Protein AF-A0A943RTG7-F1 (afdb_monomer)

Sequence (132 aa):
MTELRKPRQIGSVIQILDRYTLLIDAGKRAVSVGDTIQIYTLGEPILDLHGNPLSYYIHIKDELEVIQTEELYSLCKKTKIIEKSVPNVMALSPMLEKTIQEHQPLHINEEEIYPIKSIDTKIHIGDPVKLA

Solvent-accessible surface area (backbone atoms only — not comparable to full-atom values): 8336 Å² total; per-residue (Å²): 134,86,77,70,55,72,81,75,68,60,33,27,32,71,44,76,79,55,100,49,34,32,33,29,58,30,9,56,89,72,46,52,69,73,41,51,33,29,35,42,47,76,58,61,74,40,55,50,100,82,70,49,76,64,25,51,39,76,45,72,51,46,67,29,34,26,77,42,60,40,81,60,29,23,39,30,32,61,71,84,80,76,87,73,84,71,82,68,90,78,67,92,63,99,79,73,84,75,80,78,88,75,84,84,78,82,97,70,66,74,90,72,67,77,79,82,68,96,69,84,60,73,90,53,77,66,36,41,25,26,77,106

Nearest PDB structures (foldseek):
  3w1e-assembly1_A  TM=7.075E-01  e=5.879E-03  Vibrio alginolyticus
  8tzx-assembly1_A  TM=2.886E-01  e=1.793E+00  Homo sapiens
  1fyc-assembly1_A  TM=1.870E-01  e=7.292E+00  Homo sapiens

Mean predicted aligned error: 8.8 Å

pLDDT: mean 86.37, std 15.52, range [48.12, 98.62]

Foldseek 3Di:
DDDADDDPFQWFFAADPDPWKTKTQHAPVRDDAFFKKFFWDFFDFDADPVRHTHHTDIGTLDIWGFHAGDPGMTMTGDDDDDDDDDPPPPPPDPDPPPPDDDDDDDPDDPVPDDDGPDDDSDGDGGGTMDTD

Structure (mmCIF, N/CA/C/O backbone):
data_AF-A0A943RTG7-F1
#
_entry.id   AF-A0A943RTG7-F1
#
loop_
_atom_site.group_PDB
_atom_site.id
_atom_site.type_symbol
_atom_site.label_atom_id
_atom_site.label_alt_id
_atom_site.label_comp_id
_atom_site.label_asym_id
_atom_site.label_entity_id
_atom_site.label_seq_id
_atom_site.pdbx_PDB_ins_code
_atom_site.Cartn_x
_atom_site.Cartn_y
_atom_site.Cartn_z
_atom_site.occupancy
_atom_site.B_iso_or_equiv
_atom_site.auth_seq_id
_atom_site.auth_comp_id
_atom_site.auth_asym_id
_atom_site.auth_atom_id
_atom_site.pdbx_PDB_model_num
ATOM 1 N N . MET A 1 1 ? -1.830 15.829 -25.007 1.00 48.12 1 MET A N 1
ATOM 2 C CA . MET A 1 1 ? -0.947 15.398 -23.903 1.00 48.12 1 MET A CA 1
ATOM 3 C C . MET A 1 1 ? -1.701 14.355 -23.106 1.00 48.12 1 MET A C 1
ATOM 5 O O . MET A 1 1 ? -2.705 14.699 -22.502 1.00 48.12 1 MET A O 1
ATOM 9 N N . THR A 1 2 ? -1.299 13.090 -23.192 1.00 54.66 2 THR A N 1
ATOM 10 C CA . THR A 1 2 ? -1.904 12.012 -22.399 1.00 54.66 2 THR A CA 1
ATOM 11 C C . THR A 1 2 ? -1.269 12.052 -21.016 1.00 54.66 2 THR A C 1
ATOM 13 O O . THR A 1 2 ? -0.059 11.874 -20.898 1.00 54.66 2 THR A O 1
ATOM 16 N N . GLU A 1 3 ? -2.048 12.361 -19.984 1.00 66.31 3 GLU A N 1
ATOM 17 C CA . GLU A 1 3 ? -1.552 12.342 -18.608 1.00 66.31 3 GLU A CA 1
ATOM 18 C C . GLU A 1 3 ? -1.270 10.898 -18.167 1.00 66.31 3 GLU A C 1
ATOM 20 O O . GLU A 1 3 ? -2.079 9.994 -18.388 1.00 66.31 3 GLU A O 1
ATOM 25 N N . LEU A 1 4 ? -0.110 10.677 -17.543 1.00 73.62 4 LEU A N 1
ATOM 26 C CA . LEU A 1 4 ? 0.265 9.386 -16.965 1.00 73.62 4 LEU A CA 1
ATOM 27 C C . LEU A 1 4 ? -0.733 8.990 -15.873 1.00 73.62 4 LEU A C 1
ATOM 29 O O . LEU A 1 4 ? -0.918 9.714 -14.891 1.00 73.62 4 LEU A O 1
ATOM 33 N N . ARG A 1 5 ? -1.353 7.815 -16.020 1.00 72.69 5 ARG A N 1
ATOM 34 C CA . ARG A 1 5 ? -2.315 7.307 -15.038 1.00 72.69 5 ARG A CA 1
ATOM 35 C C . ARG A 1 5 ? -1.596 6.918 -13.744 1.00 72.69 5 ARG A C 1
ATOM 37 O O . ARG A 1 5 ? -0.620 6.173 -13.761 1.00 72.69 5 ARG A O 1
ATOM 44 N N . LYS A 1 6 ? -2.098 7.428 -12.617 1.00 77.62 6 LYS A N 1
ATOM 45 C CA . LYS A 1 6 ? -1.686 7.050 -11.257 1.00 77.62 6 LYS A CA 1
ATOM 46 C C . LYS A 1 6 ? -2.820 6.277 -10.577 1.00 77.62 6 LYS A C 1
ATOM 48 O O . LYS A 1 6 ? -3.986 6.514 -10.903 1.00 77.62 6 LYS A O 1
ATOM 53 N N . PRO A 1 7 ? -2.512 5.359 -9.645 1.00 85.19 7 PRO A N 1
ATOM 54 C CA . PRO A 1 7 ? -3.543 4.686 -8.865 1.00 85.19 7 PRO A CA 1
ATOM 55 C C . PRO A 1 7 ? -4.335 5.695 -8.025 1.00 85.19 7 PRO A C 1
ATOM 57 O O . PRO A 1 7 ? -3.815 6.746 -7.640 1.00 85.19 7 PRO A O 1
ATOM 60 N N . ARG A 1 8 ? -5.597 5.364 -7.722 1.00 91.88 8 ARG A N 1
ATOM 61 C CA . ARG A 1 8 ? -6.430 6.178 -6.831 1.00 91.88 8 ARG A CA 1
ATOM 62 C C . ARG A 1 8 ? -5.889 6.080 -5.406 1.00 91.88 8 ARG A C 1
ATOM 64 O O . ARG A 1 8 ? -6.177 5.115 -4.701 1.00 91.88 8 ARG A O 1
ATOM 71 N N . GLN A 1 9 ? -5.123 7.085 -5.003 1.00 95.50 9 GLN A N 1
ATOM 72 C CA . GLN A 1 9 ? -4.675 7.241 -3.627 1.00 95.50 9 GLN A CA 1
ATOM 73 C C . GLN A 1 9 ? -5.886 7.497 -2.720 1.00 95.50 9 GLN A C 1
ATOM 75 O O . GLN A 1 9 ? -6.728 8.340 -3.033 1.00 95.50 9 GLN A O 1
ATOM 80 N N . ILE A 1 10 ? -5.983 6.748 -1.623 1.00 97.12 10 ILE A N 1
ATOM 81 C CA . ILE A 1 10 ? -7.048 6.896 -0.615 1.00 97.12 10 ILE A CA 1
ATOM 82 C C . ILE A 1 10 ? -6.557 7.595 0.657 1.00 97.12 10 ILE A C 1
ATOM 84 O O . ILE A 1 10 ? -7.380 8.047 1.442 1.00 97.12 10 ILE A O 1
ATOM 88 N N . GLY A 1 11 ? -5.238 7.663 0.848 1.00 97.38 11 GLY A N 1
ATOM 89 C CA . GLY A 1 11 ? -4.589 8.270 2.004 1.00 97.38 11 GLY A CA 1
ATOM 90 C C . GLY A 1 11 ? -3.071 8.107 1.949 1.00 97.38 11 GLY A C 1
ATOM 91 O O . GLY A 1 11 ? -2.504 7.777 0.900 1.00 97.38 11 GLY A O 1
ATOM 92 N N . SER A 1 12 ? -2.427 8.327 3.084 1.00 98.50 12 SER A N 1
ATOM 93 C CA . SER A 1 12 ? -0.986 8.275 3.303 1.00 98.50 12 SER A CA 1
ATOM 94 C C . SER A 1 12 ? -0.676 7.703 4.687 1.00 98.50 12 SER A C 1
ATOM 96 O O . SER A 1 12 ? -1.472 7.827 5.620 1.00 98.50 12 SER A O 1
ATOM 98 N N . VAL A 1 13 ? 0.504 7.106 4.846 1.00 98.56 13 VAL A N 1
ATOM 99 C CA . VAL A 1 13 ? 1.018 6.691 6.159 1.00 98.56 13 VAL A CA 1
ATOM 100 C C . VAL A 1 13 ? 1.312 7.935 6.995 1.00 98.56 13 VAL A C 1
ATOM 102 O O . VAL A 1 13 ? 2.156 8.744 6.619 1.00 98.56 13 VAL A O 1
ATOM 105 N N . ILE A 1 14 ? 0.658 8.086 8.145 1.00 98.44 14 ILE A N 1
ATOM 106 C CA . ILE A 1 14 ? 0.843 9.256 9.023 1.00 98.44 14 ILE A CA 1
ATOM 107 C C . ILE A 1 14 ? 1.649 8.943 10.281 1.00 98.44 14 ILE A C 1
ATOM 109 O O . ILE A 1 14 ? 2.286 9.836 10.835 1.00 98.44 14 ILE A O 1
ATOM 113 N N . GLN A 1 15 ? 1.663 7.684 10.728 1.00 98.38 15 GLN A N 1
ATOM 114 C CA . GLN A 1 15 ? 2.411 7.285 11.918 1.00 98.38 15 GLN A CA 1
ATOM 115 C C . GLN A 1 15 ? 2.706 5.785 11.919 1.00 98.38 15 GLN A C 1
ATOM 117 O O . GLN A 1 15 ? 1.811 4.985 11.681 1.00 98.38 15 GLN A O 1
ATOM 122 N N . ILE A 1 16 ? 3.938 5.397 12.249 1.00 98.38 16 ILE A N 1
ATOM 123 C CA . ILE A 1 16 ? 4.327 3.996 12.465 1.00 98.38 16 ILE A CA 1
ATOM 124 C C . ILE A 1 16 ? 4.388 3.770 13.976 1.00 98.38 16 ILE A C 1
ATOM 126 O O . ILE A 1 16 ? 5.155 4.446 14.663 1.00 98.38 16 ILE A O 1
ATOM 130 N N . LEU A 1 17 ? 3.550 2.874 14.497 1.00 97.69 17 LEU A N 1
ATOM 131 C CA . LEU A 1 17 ? 3.426 2.643 15.941 1.00 97.69 17 LEU A CA 1
ATOM 132 C C . LEU A 1 17 ? 4.420 1.584 16.416 1.00 97.69 17 LEU A C 1
ATOM 134 O O . LEU A 1 17 ? 5.067 1.746 17.449 1.00 97.69 17 LEU A O 1
ATOM 138 N N . ASP A 1 18 ? 4.565 0.514 15.638 1.00 96.12 18 ASP A N 1
ATOM 139 C CA . ASP A 1 18 ? 5.523 -0.556 15.887 1.00 96.12 18 ASP A CA 1
ATOM 140 C C . ASP A 1 18 ? 5.906 -1.271 14.576 1.00 96.12 18 ASP A C 1
ATOM 142 O O . ASP A 1 18 ? 5.647 -0.788 13.476 1.00 96.12 18 ASP A O 1
ATOM 146 N N . ARG A 1 19 ? 6.568 -2.430 14.679 1.00 94.38 19 ARG A N 1
ATOM 147 C CA . ARG A 1 19 ? 7.037 -3.210 13.518 1.00 94.38 19 ARG A CA 1
ATOM 148 C C . ARG A 1 19 ? 5.918 -3.838 12.680 1.00 94.38 19 ARG A C 1
ATOM 150 O O . ARG A 1 19 ? 6.206 -4.380 11.617 1.00 94.38 19 ARG A O 1
ATOM 157 N N . TYR A 1 20 ? 4.689 -3.830 13.174 1.00 96.00 20 TYR A N 1
ATOM 158 C CA . TYR A 1 20 ? 3.542 -4.518 12.598 1.00 96.00 20 TYR A CA 1
ATOM 159 C C . TYR A 1 20 ? 2.333 -3.607 12.414 1.00 96.00 20 TYR A C 1
ATOM 161 O O . TYR A 1 20 ? 1.407 -4.027 11.724 1.00 96.00 20 TYR A O 1
ATOM 169 N N . THR A 1 21 ? 2.303 -2.418 13.024 1.00 97.75 21 THR A N 1
ATOM 170 C CA . THR A 1 21 ? 1.140 -1.527 13.009 1.00 97.75 21 THR A CA 1
ATOM 171 C C . THR A 1 21 ? 1.481 -0.081 12.649 1.00 97.75 21 THR A C 1
ATOM 173 O O . THR A 1 21 ? 2.512 0.470 13.049 1.00 97.75 21 THR A O 1
ATOM 176 N N . LEU A 1 22 ? 0.585 0.548 11.886 1.00 98.56 22 LEU A N 1
ATOM 177 C CA . LEU A 1 22 ? 0.677 1.953 11.490 1.00 98.56 22 LEU A CA 1
ATOM 178 C C . LEU A 1 22 ? -0.703 2.588 11.304 1.00 98.56 22 LEU A C 1
ATOM 180 O O . LEU A 1 22 ? -1.709 1.891 11.164 1.00 98.56 22 LEU A O 1
ATOM 184 N N . LEU A 1 23 ? -0.735 3.917 11.294 1.00 98.56 23 LEU A N 1
ATOM 185 C CA . LEU A 1 23 ? -1.914 4.731 11.032 1.00 98.56 23 LEU A CA 1
ATOM 186 C C . LEU A 1 23 ? -1.858 5.325 9.624 1.00 98.56 23 LEU A C 1
ATOM 188 O O . LEU A 1 23 ? -0.799 5.779 9.175 1.00 98.56 23 LEU A O 1
ATOM 192 N N . ILE A 1 24 ? -3.020 5.384 8.977 1.00 98.62 24 ILE A N 1
ATOM 193 C CA . ILE A 1 24 ? -3.237 6.085 7.706 1.00 98.62 24 ILE A CA 1
ATOM 194 C C . ILE A 1 24 ? -4.298 7.174 7.882 1.00 98.62 24 ILE A C 1
ATOM 196 O O . ILE A 1 24 ? -5.237 6.982 8.655 1.00 98.62 24 ILE A O 1
ATOM 200 N N . ASP A 1 25 ? -4.201 8.283 7.148 1.00 98.31 25 ASP A N 1
ATOM 201 C CA . ASP A 1 25 ? -5.203 9.374 7.128 1.00 98.31 25 ASP A CA 1
ATOM 202 C C . ASP A 1 25 ? -6.434 9.066 6.251 1.00 98.31 25 ASP A C 1
ATOM 204 O O . ASP A 1 25 ? -7.037 9.944 5.634 1.00 98.31 25 ASP A O 1
ATOM 208 N N . ALA A 1 26 ? -6.827 7.793 6.211 1.00 97.69 26 ALA A N 1
ATOM 209 C CA . ALA A 1 26 ? -8.041 7.320 5.569 1.00 97.69 26 ALA A CA 1
ATOM 210 C C . ALA A 1 26 ? -8.951 6.716 6.642 1.00 97.69 26 ALA A C 1
ATOM 212 O O . ALA A 1 26 ? -8.620 5.692 7.238 1.00 97.69 26 ALA A O 1
ATOM 213 N N . GLY A 1 27 ? -10.080 7.367 6.917 1.00 96.25 27 GLY A N 1
ATOM 214 C CA . GLY A 1 27 ? -11.067 6.910 7.900 1.00 96.25 27 GLY A CA 1
ATOM 215 C C . GLY A 1 27 ? -12.227 6.116 7.294 1.00 96.25 27 GLY A C 1
ATOM 216 O O . GLY A 1 27 ? -12.182 5.691 6.137 1.00 96.25 27 GLY A O 1
ATOM 217 N N . LYS A 1 28 ? -13.317 5.988 8.060 1.00 96.44 28 LYS A N 1
ATOM 218 C CA . LYS A 1 28 ? -14.532 5.201 7.738 1.00 96.44 28 LYS A CA 1
ATOM 219 C C . LYS A 1 28 ? -15.171 5.477 6.373 1.00 96.44 28 LYS A C 1
ATOM 221 O O . LYS A 1 28 ? -15.897 4.639 5.851 1.00 96.44 28 LYS A O 1
ATOM 226 N N . ARG A 1 29 ? -14.952 6.660 5.790 1.00 96.19 29 ARG A N 1
ATOM 227 C CA . ARG A 1 29 ? -15.484 7.007 4.457 1.00 96.19 29 ARG A CA 1
ATOM 228 C C . ARG A 1 29 ? -14.673 6.399 3.309 1.00 96.19 29 ARG A C 1
ATOM 230 O O . ARG A 1 29 ? -15.161 6.382 2.183 1.00 96.19 29 ARG A O 1
ATOM 237 N N . ALA A 1 30 ? -13.446 5.959 3.580 1.00 96.75 30 ALA A N 1
ATOM 238 C CA . ALA A 1 30 ? -12.499 5.464 2.587 1.00 96.75 30 ALA A CA 1
ATOM 239 C C . ALA A 1 30 ? -12.188 3.970 2.746 1.00 96.75 30 ALA A C 1
ATOM 241 O O . ALA A 1 30 ? -11.975 3.306 1.732 1.00 96.75 30 ALA A O 1
ATOM 242 N N . VAL A 1 31 ? -12.165 3.463 3.982 1.00 97.38 31 VAL A N 1
ATOM 243 C CA . VAL A 1 31 ? -11.843 2.067 4.315 1.00 97.38 31 VAL A CA 1
ATOM 244 C C . VAL A 1 31 ? -12.747 1.538 5.429 1.00 97.38 31 VAL A C 1
ATOM 246 O O . VAL A 1 31 ? -13.255 2.307 6.249 1.00 97.38 31 VAL A O 1
ATOM 249 N N . SER A 1 32 ? -12.918 0.221 5.466 1.00 98.06 32 SER A N 1
ATOM 250 C CA . SER A 1 32 ? -13.638 -0.534 6.494 1.00 98.06 32 SER A CA 1
ATOM 251 C C . SER A 1 32 ? -12.713 -1.534 7.192 1.00 98.06 32 SER A C 1
ATOM 253 O O . SER A 1 32 ? -11.698 -1.953 6.643 1.00 98.06 32 SER A O 1
ATOM 255 N N . VAL A 1 33 ? -13.065 -1.941 8.415 1.00 98.00 33 VAL A N 1
ATOM 256 C CA . VAL A 1 33 ? -12.356 -3.029 9.111 1.00 98.00 33 VAL A CA 1
ATOM 257 C C . VAL A 1 33 ? -12.435 -4.317 8.283 1.00 98.00 33 VAL A C 1
ATOM 259 O O . VAL A 1 33 ? -13.517 -4.686 7.828 1.00 98.00 33 VAL A O 1
ATOM 262 N N . GLY A 1 34 ? -11.297 -4.989 8.107 1.00 96.81 34 GLY A N 1
ATOM 263 C CA . GLY A 1 34 ? -11.128 -6.167 7.252 1.00 96.81 34 GLY A CA 1
ATOM 264 C C . GLY A 1 34 ? -10.666 -5.852 5.825 1.00 96.81 34 GLY A C 1
ATOM 265 O O . GLY A 1 34 ? -10.244 -6.765 5.115 1.00 96.81 34 GLY A O 1
ATOM 266 N N . ASP A 1 35 ? -10.685 -4.583 5.398 1.00 97.56 35 ASP A N 1
ATOM 267 C CA . ASP A 1 35 ? -10.126 -4.202 4.100 1.00 97.56 35 ASP A CA 1
ATOM 268 C C . ASP A 1 35 ? -8.609 -4.423 4.080 1.00 97.56 35 ASP A C 1
ATOM 270 O O . ASP A 1 35 ? -7.905 -4.185 5.066 1.00 97.56 35 ASP A O 1
ATOM 274 N N . THR A 1 36 ? -8.090 -4.826 2.921 1.00 97.62 36 THR A N 1
ATOM 275 C CA . THR A 1 36 ? -6.646 -4.866 2.672 1.00 97.62 36 THR A CA 1
ATOM 276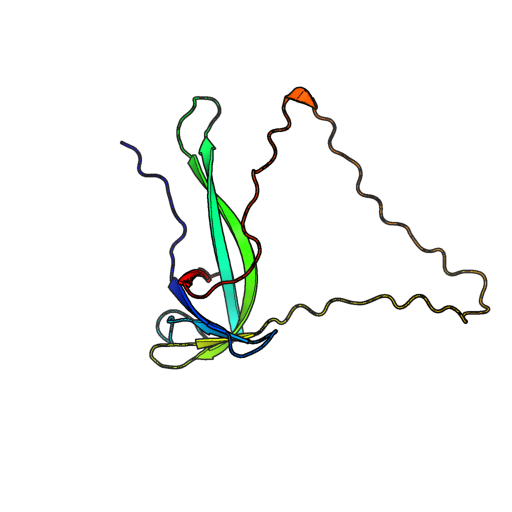 C C . THR A 1 36 ? -6.217 -3.600 1.941 1.00 97.62 36 THR A C 1
ATOM 278 O O . THR A 1 36 ? -6.768 -3.244 0.895 1.00 97.62 36 THR A O 1
ATOM 281 N N . ILE A 1 37 ? -5.211 -2.924 2.487 1.00 97.50 37 ILE A N 1
ATOM 282 C CA . ILE A 1 37 ? -4.587 -1.747 1.887 1.00 97.50 37 ILE A CA 1
ATOM 283 C C . ILE A 1 37 ? -3.173 -2.073 1.424 1.00 97.50 37 ILE A C 1
ATOM 285 O O . ILE A 1 37 ? -2.471 -2.899 2.011 1.00 97.50 37 ILE A O 1
ATOM 289 N N . GLN A 1 38 ? -2.753 -1.375 0.377 1.00 97.88 38 GLN A N 1
ATOM 290 C CA . GLN A 1 38 ? -1.418 -1.446 -0.193 1.00 97.88 38 GLN A CA 1
ATOM 291 C C . GLN A 1 38 ? -0.705 -0.109 -0.013 1.00 97.88 38 GLN A C 1
A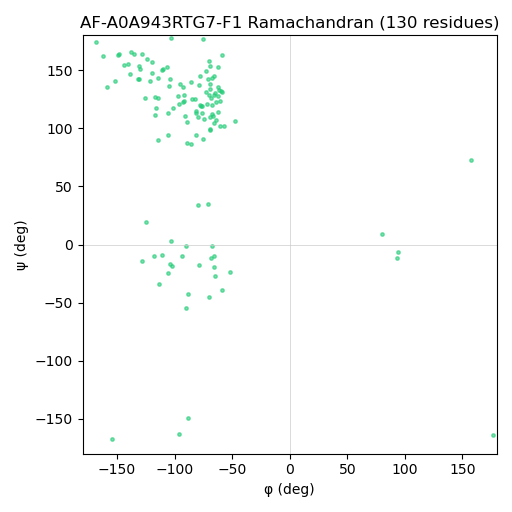TOM 293 O O . GLN A 1 38 ? -1.199 0.936 -0.451 1.00 97.88 38 GLN A O 1
ATOM 298 N N . ILE A 1 39 ? 0.480 -0.161 0.588 1.00 97.81 39 ILE A N 1
ATOM 299 C CA . ILE A 1 39 ? 1.423 0.957 0.644 1.00 97.81 39 ILE A CA 1
ATOM 300 C C . ILE A 1 39 ? 2.351 0.809 -0.549 1.00 97.81 39 ILE A C 1
ATOM 302 O O . ILE A 1 39 ? 2.911 -0.268 -0.768 1.00 97.81 39 ILE A O 1
ATOM 306 N N . TYR A 1 40 ? 2.509 1.865 -1.338 1.00 96.69 40 TYR A N 1
ATOM 307 C CA . TYR A 1 40 ? 3.228 1.767 -2.603 1.00 96.69 40 TYR A CA 1
ATOM 308 C C . TYR A 1 40 ? 4.159 2.946 -2.853 1.00 96.69 40 TYR A C 1
ATOM 310 O O . TYR A 1 40 ? 4.068 3.995 -2.227 1.00 96.69 40 TYR A O 1
ATOM 318 N N . THR A 1 41 ? 5.053 2.773 -3.819 1.00 94.81 41 THR A N 1
ATOM 319 C CA . THR A 1 41 ? 5.810 3.864 -4.431 1.00 94.81 41 THR A CA 1
ATOM 320 C C . THR A 1 41 ? 5.730 3.768 -5.948 1.00 94.81 41 THR A C 1
ATOM 322 O O . THR A 1 41 ? 5.494 2.694 -6.512 1.00 94.81 41 THR A O 1
ATOM 325 N N . LEU A 1 42 ? 5.874 4.910 -6.613 1.00 91.69 42 LEU A N 1
ATOM 326 C CA . LEU A 1 42 ? 5.907 4.986 -8.067 1.00 91.69 42 LEU A CA 1
ATOM 327 C C . LEU A 1 42 ? 7.361 4.902 -8.531 1.00 91.69 42 LEU A C 1
ATOM 329 O O . LEU A 1 42 ? 8.200 5.695 -8.108 1.00 91.69 42 LEU A O 1
ATOM 333 N N . GLY A 1 43 ? 7.639 3.931 -9.393 1.00 88.88 43 GLY A N 1
ATOM 334 C CA . GLY A 1 43 ? 8.910 3.783 -10.088 1.00 88.88 43 GLY A CA 1
ATOM 335 C C . GLY A 1 43 ? 8.936 4.552 -11.407 1.00 88.88 43 GLY A C 1
ATOM 336 O O . GLY A 1 43 ? 8.286 5.585 -11.572 1.00 88.88 43 GLY A O 1
ATOM 337 N N . GLU A 1 44 ? 9.693 4.028 -12.367 1.00 87.75 44 GLU A N 1
ATOM 338 C CA . GLU A 1 44 ? 9.814 4.629 -13.694 1.00 87.75 44 GLU A CA 1
ATOM 339 C C . GLU A 1 44 ? 8.510 4.504 -14.512 1.00 87.75 44 GLU A C 1
ATOM 341 O O . GLU A 1 44 ? 7.707 3.590 -14.282 1.00 87.75 44 GLU A O 1
ATOM 346 N N . PRO A 1 45 ? 8.267 5.422 -15.467 1.00 88.62 45 PRO A N 1
ATOM 347 C CA . PRO A 1 45 ? 7.202 5.266 -16.446 1.00 88.62 45 PRO A CA 1
ATOM 348 C C . PRO A 1 45 ? 7.394 3.990 -17.269 1.00 88.62 45 PRO A C 1
ATOM 350 O O . PRO A 1 45 ? 8.462 3.748 -17.824 1.00 88.62 45 PRO A O 1
ATOM 353 N N . ILE A 1 46 ? 6.331 3.209 -17.389 1.00 88.00 46 ILE A N 1
ATOM 354 C CA . ILE A 1 46 ? 6.221 2.106 -18.333 1.00 88.00 46 ILE A CA 1
ATOM 355 C C . ILE A 1 46 ? 5.744 2.694 -19.658 1.00 88.00 46 ILE A C 1
ATOM 357 O O . ILE A 1 46 ? 4.714 3.376 -19.705 1.00 88.00 46 ILE A O 1
ATOM 361 N N . LEU A 1 47 ? 6.494 2.426 -20.722 1.00 90.44 47 LEU A N 1
ATOM 362 C CA . LEU A 1 47 ? 6.187 2.858 -22.081 1.00 90.44 47 LEU A CA 1
ATOM 363 C C . LEU A 1 47 ? 5.700 1.669 -22.916 1.00 90.44 47 LEU A C 1
ATOM 365 O O . LEU A 1 47 ? 6.060 0.524 -22.640 1.00 90.44 47 LEU A O 1
ATOM 369 N N . ASP A 1 48 ? 4.888 1.938 -23.934 1.00 89.81 48 ASP A N 1
ATOM 370 C CA . ASP A 1 48 ? 4.612 0.962 -24.988 1.00 89.81 48 ASP A CA 1
ATOM 371 C C . ASP A 1 48 ? 5.806 0.837 -25.959 1.00 89.81 48 ASP A C 1
ATOM 373 O O . ASP A 1 48 ? 6.799 1.563 -25.869 1.00 89.81 48 ASP A O 1
ATOM 377 N N . LEU A 1 49 ? 5.696 -0.068 -26.934 1.00 91.56 49 LEU A N 1
ATOM 378 C CA . LEU A 1 49 ? 6.730 -0.289 -27.956 1.00 91.56 49 LEU A CA 1
ATOM 379 C C . LEU A 1 49 ? 6.934 0.908 -28.907 1.00 91.56 49 LEU A C 1
ATOM 381 O O . LEU A 1 49 ? 7.879 0.919 -29.691 1.00 91.56 49 LEU A O 1
ATOM 385 N N . HIS A 1 50 ? 6.055 1.909 -28.856 1.00 91.81 50 HIS A N 1
ATOM 386 C CA . HIS A 1 50 ? 6.120 3.141 -29.639 1.00 91.81 50 HIS A CA 1
ATOM 387 C C . HIS A 1 50 ? 6.622 4.334 -28.808 1.00 91.81 50 HIS A C 1
ATOM 389 O O . HIS A 1 50 ? 6.677 5.455 -29.316 1.00 91.81 50 HIS A O 1
ATOM 395 N N . GLY A 1 51 ? 6.993 4.110 -27.543 1.00 87.31 51 GLY A N 1
ATOM 396 C CA . GLY A 1 51 ? 7.460 5.145 -26.625 1.00 87.31 51 GLY A CA 1
ATOM 397 C C . GLY A 1 51 ? 6.345 5.974 -25.978 1.00 87.31 51 GLY A C 1
ATOM 398 O O . GLY A 1 51 ? 6.646 6.965 -25.310 1.00 87.31 51 GLY A O 1
ATOM 399 N N . ASN A 1 52 ? 5.070 5.603 -26.134 1.00 90.06 52 ASN A N 1
ATOM 400 C CA . ASN A 1 52 ? 3.975 6.295 -25.459 1.00 90.06 52 ASN A CA 1
ATOM 401 C C . ASN A 1 52 ? 3.877 5.843 -23.994 1.00 90.06 52 ASN A C 1
ATOM 403 O O . ASN A 1 52 ? 3.941 4.645 -23.712 1.00 90.06 52 ASN A O 1
ATOM 407 N N . PRO A 1 53 ? 3.659 6.770 -23.046 1.00 88.00 53 PRO A N 1
ATOM 408 C CA . PRO A 1 53 ? 3.509 6.418 -21.642 1.00 88.00 53 PRO A CA 1
ATOM 409 C C . PRO A 1 53 ? 2.209 5.648 -21.380 1.00 88.00 53 PRO A C 1
ATOM 411 O O . PRO A 1 53 ? 1.118 6.139 -21.673 1.00 88.00 53 PRO A O 1
ATOM 414 N N . LEU A 1 54 ? 2.327 4.472 -20.760 1.00 88.81 54 LEU A N 1
ATOM 415 C CA . LEU A 1 54 ? 1.196 3.659 -20.307 1.00 88.81 54 LEU A CA 1
ATOM 416 C C . LEU A 1 54 ? 0.787 4.022 -18.874 1.00 88.81 54 LEU A C 1
ATOM 418 O O . LEU A 1 54 ? -0.375 4.323 -18.600 1.00 88.81 54 LEU A O 1
ATOM 422 N N . SER A 1 55 ? 1.745 3.981 -17.947 1.00 88.88 55 SER A N 1
ATOM 423 C CA . SER A 1 55 ? 1.547 4.206 -16.509 1.00 88.88 55 SER A CA 1
ATOM 424 C C . SER A 1 55 ? 2.902 4.369 -15.822 1.00 88.88 55 SER A C 1
ATOM 426 O O . SER A 1 55 ? 3.938 4.143 -16.434 1.00 88.88 55 SER A O 1
ATOM 428 N N . TYR A 1 56 ? 2.915 4.700 -14.537 1.00 89.12 56 TYR A N 1
ATOM 429 C CA . TYR A 1 56 ? 4.075 4.421 -13.689 1.00 89.12 56 TYR A CA 1
ATOM 430 C C . TYR A 1 56 ? 4.100 2.946 -13.282 1.00 89.12 56 TYR A C 1
ATOM 432 O O . TYR A 1 56 ? 3.038 2.361 -13.040 1.00 89.12 56 TYR A O 1
ATOM 440 N N . TYR A 1 57 ? 5.296 2.363 -13.163 1.00 89.50 57 TYR A N 1
ATOM 441 C CA . TYR A 1 57 ? 5.470 1.113 -12.429 1.00 89.50 57 TYR A CA 1
ATOM 442 C C . TYR A 1 57 ? 5.094 1.347 -10.965 1.00 89.50 57 TYR A C 1
ATOM 444 O O . TYR A 1 57 ? 5.576 2.290 -10.337 1.00 89.50 57 TYR A O 1
ATOM 452 N N . ILE A 1 58 ? 4.214 0.511 -10.424 1.00 91.81 58 ILE A N 1
ATOM 453 C CA . ILE A 1 58 ? 3.755 0.618 -9.040 1.00 91.81 58 ILE A CA 1
ATOM 454 C C . ILE A 1 58 ? 4.427 -0.498 -8.257 1.00 91.81 58 ILE A C 1
ATOM 456 O O . ILE A 1 58 ? 4.141 -1.674 -8.475 1.00 91.81 58 ILE A O 1
ATOM 460 N N . HIS A 1 59 ? 5.305 -0.125 -7.334 1.00 93.81 59 HIS A N 1
ATOM 461 C CA . HIS A 1 59 ? 5.911 -1.075 -6.417 1.00 93.81 59 HIS A CA 1
ATOM 462 C C . HIS A 1 59 ? 5.140 -1.090 -5.107 1.00 93.81 59 HIS A C 1
ATOM 464 O O . HIS A 1 59 ? 5.042 -0.063 -4.434 1.00 93.81 59 HIS A O 1
ATOM 470 N N . ILE A 1 60 ? 4.611 -2.254 -4.740 1.00 95.44 60 ILE A N 1
ATOM 471 C CA . ILE A 1 60 ? 3.952 -2.451 -3.452 1.00 95.44 60 ILE A CA 1
ATOM 472 C C . ILE A 1 60 ? 5.034 -2.690 -2.403 1.00 95.44 60 ILE A C 1
ATOM 474 O O . ILE A 1 60 ? 5.725 -3.706 -2.446 1.00 95.44 60 ILE A O 1
ATOM 478 N N . LYS A 1 61 ? 5.180 -1.741 -1.476 1.00 95.44 61 LYS A N 1
ATOM 479 C CA . LYS A 1 61 ? 6.085 -1.863 -0.330 1.00 95.44 61 LYS A CA 1
ATOM 480 C C . LYS A 1 61 ? 5.546 -2.897 0.649 1.00 95.44 61 LYS A C 1
ATOM 482 O O . LYS A 1 61 ? 6.300 -3.736 1.132 1.00 95.44 61 LYS A O 1
ATOM 487 N N . ASP A 1 62 ? 4.242 -2.831 0.934 1.00 95.62 62 ASP A N 1
ATOM 488 C CA . ASP A 1 62 ? 3.587 -3.805 1.797 1.00 95.62 62 ASP A CA 1
ATOM 489 C C . ASP A 1 62 ? 2.054 -3.832 1.658 1.00 95.62 62 ASP A C 1
ATOM 491 O O . ASP A 1 62 ? 1.432 -2.878 1.184 1.00 95.62 62 ASP A O 1
ATOM 495 N N . GLU A 1 63 ? 1.465 -4.929 2.131 1.00 96.62 63 GLU A N 1
ATOM 496 C CA . GLU A 1 63 ? 0.028 -5.171 2.276 1.00 96.62 63 GLU A CA 1
ATOM 497 C C . GLU A 1 63 ? -0.332 -5.363 3.749 1.00 96.62 63 GLU A C 1
ATOM 499 O O . GLU A 1 63 ? 0.255 -6.217 4.435 1.00 96.62 63 GLU A O 1
ATOM 504 N N . LEU A 1 64 ? -1.308 -4.580 4.213 1.00 97.25 64 LEU A N 1
ATOM 505 C CA . LEU A 1 64 ? -1.783 -4.547 5.595 1.00 97.25 64 LEU A CA 1
ATOM 506 C C . LEU A 1 64 ? -3.310 -4.664 5.641 1.00 97.25 64 LEU A C 1
ATOM 508 O O . LEU A 1 64 ? -4.002 -4.200 4.740 1.00 97.25 64 LEU A O 1
ATOM 512 N N . GLU A 1 65 ? -3.830 -5.231 6.723 1.00 98.00 65 GLU A N 1
ATOM 513 C CA . GLU A 1 65 ? -5.266 -5.295 7.000 1.00 98.00 65 GLU A CA 1
ATOM 514 C C . GLU A 1 65 ? -5.682 -4.133 7.903 1.00 98.00 65 GLU A C 1
ATOM 516 O O . GLU A 1 65 ? -4.988 -3.811 8.873 1.00 98.00 65 GLU A O 1
ATOM 521 N N . VAL A 1 66 ? -6.824 -3.517 7.617 1.00 98.12 66 VAL A N 1
ATOM 522 C CA . VAL A 1 66 ? -7.433 -2.500 8.476 1.00 98.12 66 VAL A CA 1
ATOM 523 C C . VAL A 1 66 ? -8.090 -3.183 9.675 1.00 98.12 66 VAL A C 1
ATOM 525 O O . VAL A 1 66 ? -9.086 -3.884 9.527 1.00 98.12 66 VAL A O 1
ATOM 528 N N . ILE A 1 67 ? -7.562 -2.955 10.879 1.00 98.12 67 ILE A N 1
ATOM 529 C CA . ILE A 1 67 ? -8.060 -3.589 12.115 1.00 98.12 67 ILE A CA 1
ATOM 530 C C . ILE A 1 67 ? -8.937 -2.663 12.963 1.00 98.12 67 ILE A C 1
A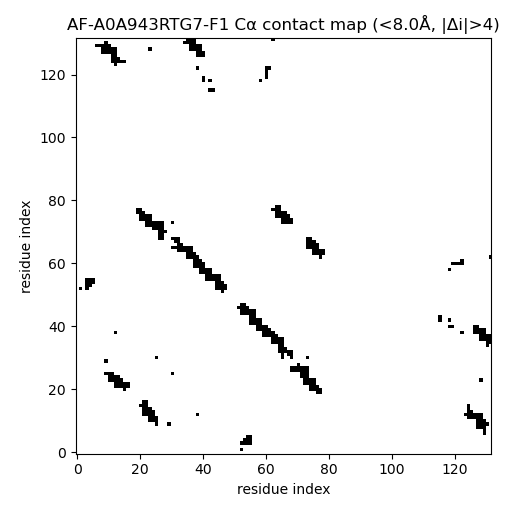TOM 532 O O . ILE A 1 67 ? -9.697 -3.133 13.806 1.00 98.12 67 ILE A O 1
ATOM 536 N N . GLN A 1 68 ? -8.850 -1.350 12.744 1.00 97.94 68 GLN A N 1
ATOM 537 C CA . GLN A 1 68 ? -9.712 -0.352 13.376 1.00 97.94 68 GLN A CA 1
ATOM 538 C C . GLN A 1 68 ? -9.840 0.868 12.464 1.00 97.94 68 GLN A C 1
ATOM 540 O O . GLN A 1 68 ? -8.859 1.307 11.866 1.00 97.94 68 GLN A O 1
ATOM 545 N N . THR A 1 69 ? -11.040 1.439 12.402 1.00 97.75 69 THR A N 1
ATOM 546 C CA . THR A 1 69 ? -11.341 2.646 11.623 1.00 97.75 69 THR A CA 1
ATOM 547 C C . THR A 1 69 ? -11.977 3.706 12.514 1.00 97.75 69 THR A C 1
ATOM 549 O O . THR A 1 69 ? -13.021 3.454 13.123 1.00 97.75 69 THR A O 1
ATOM 552 N N . GLU A 1 70 ? -11.406 4.902 12.518 1.00 98.06 70 GLU A N 1
ATOM 553 C CA . GLU A 1 70 ? -12.000 6.125 13.053 1.00 98.06 70 GLU A CA 1
ATOM 554 C C . GLU A 1 70 ? -12.516 7.019 11.917 1.00 98.06 70 GLU A C 1
ATOM 556 O O . G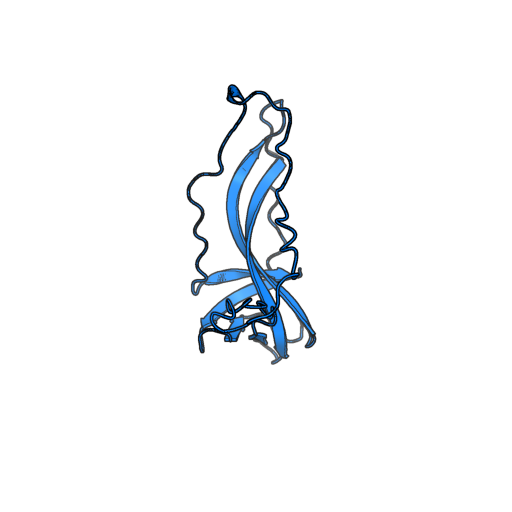LU A 1 70 ? -12.400 6.694 10.735 1.00 98.06 70 GLU A O 1
ATOM 561 N N . GLU A 1 71 ? -13.125 8.157 12.256 1.00 97.69 71 GLU A N 1
ATOM 562 C CA . GLU A 1 71 ? -13.717 9.062 11.259 1.00 97.69 71 GLU A CA 1
ATOM 563 C C . GLU A 1 71 ? -12.689 9.554 10.226 1.00 97.69 71 GLU A C 1
ATOM 565 O O . GLU A 1 71 ? -12.988 9.630 9.035 1.00 97.69 71 GLU A O 1
ATOM 570 N N . LEU A 1 72 ? -11.467 9.848 10.682 1.00 97.56 72 LEU A N 1
ATOM 571 C CA . LEU A 1 72 ? -10.422 10.494 9.879 1.00 97.56 72 LEU A CA 1
ATOM 572 C C . LEU A 1 72 ? -9.161 9.645 9.690 1.00 97.56 72 LEU A C 1
ATOM 574 O O . LEU A 1 72 ? -8.298 10.021 8.905 1.00 97.56 72 LEU A O 1
ATOM 578 N N . TYR A 1 73 ? -9.027 8.530 10.404 1.00 98.38 73 TYR A N 1
ATOM 579 C CA . TYR A 1 73 ? -7.842 7.684 10.319 1.00 98.38 73 TYR A CA 1
ATOM 580 C C . TYR A 1 73 ? -8.190 6.220 10.547 1.00 98.38 73 TYR A C 1
ATOM 582 O O . TYR A 1 73 ? -9.244 5.907 11.098 1.00 98.38 73 TYR A O 1
ATOM 590 N N . SER A 1 74 ? -7.275 5.332 10.173 1.00 98.62 74 SER A N 1
ATOM 591 C CA . SER A 1 74 ? -7.413 3.898 10.432 1.00 98.62 74 SER A CA 1
ATOM 592 C C . SER A 1 74 ? -6.100 3.275 10.881 1.00 98.62 74 SER A C 1
ATOM 594 O O . SER A 1 74 ? -5.025 3.685 10.443 1.00 98.62 74 SER A O 1
ATOM 596 N N . LEU A 1 75 ? -6.203 2.269 11.747 1.00 98.31 75 LEU A N 1
ATOM 597 C CA . LEU A 1 75 ? -5.099 1.436 12.207 1.00 98.31 75 LEU A CA 1
ATOM 598 C C . LEU A 1 75 ? -4.996 0.202 11.318 1.00 98.31 75 LEU A C 1
ATOM 600 O O . LEU A 1 75 ? -5.942 -0.582 11.207 1.00 98.31 75 LEU A O 1
ATOM 604 N N . CYS A 1 76 ? -3.826 0.023 10.720 1.00 98.06 76 CYS A N 1
ATOM 605 C CA . CYS A 1 76 ? -3.531 -1.079 9.819 1.00 98.06 76 CYS A CA 1
ATOM 606 C C . CYS A 1 76 ? -2.466 -1.982 10.434 1.00 98.06 76 CYS A C 1
ATOM 608 O O . CYS A 1 76 ? -1.535 -1.496 11.085 1.00 98.06 76 CYS A O 1
ATOM 610 N N . LYS A 1 77 ? -2.588 -3.293 10.219 1.00 97.12 77 LY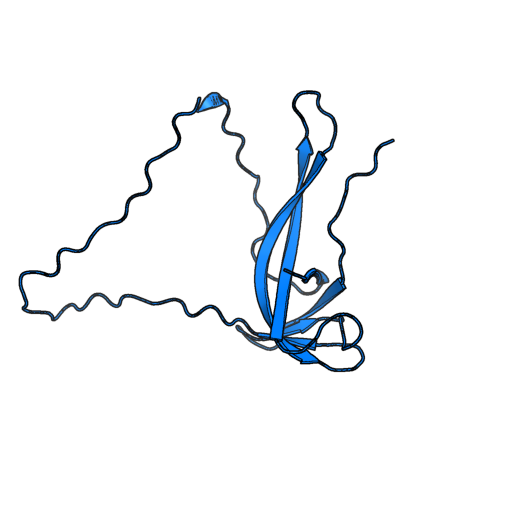S A N 1
ATOM 611 C CA . LYS A 1 77 ? -1.686 -4.300 10.774 1.00 97.12 77 LYS A CA 1
ATOM 612 C C . LYS A 1 77 ? -1.201 -5.285 9.720 1.00 97.12 77 LYS A C 1
ATOM 614 O O . LYS A 1 77 ? -1.956 -5.732 8.861 1.00 97.12 77 LYS A O 1
ATOM 619 N N . LYS A 1 78 ? 0.065 -5.683 9.832 1.00 94.75 78 LYS A N 1
ATOM 620 C CA . LYS A 1 78 ? 0.648 -6.747 9.017 1.00 94.75 78 LYS A CA 1
ATOM 621 C C . LYS A 1 78 ? 0.104 -8.110 9.447 1.00 94.75 78 LYS A C 1
ATOM 623 O O . LYS A 1 78 ? 0.307 -8.518 10.591 1.00 94.75 78 LYS A O 1
ATOM 628 N N . THR A 1 79 ? -0.538 -8.831 8.527 1.00 80.19 79 THR A N 1
ATOM 629 C CA . THR A 1 79 ? -1.172 -10.135 8.815 1.00 80.19 79 THR A CA 1
ATOM 630 C C . THR A 1 79 ? -0.494 -11.338 8.167 1.00 80.19 79 THR A C 1
ATOM 632 O O . THR A 1 79 ? -0.783 -12.472 8.541 1.00 80.19 79 THR A O 1
ATOM 635 N N . LYS A 1 80 ? 0.470 -11.131 7.258 1.00 76.19 80 LYS A N 1
ATOM 636 C CA . LYS A 1 80 ? 1.207 -12.243 6.639 1.00 76.19 80 LYS A CA 1
ATOM 637 C C . LYS A 1 80 ? 2.073 -12.971 7.672 1.00 76.19 80 LYS A C 1
ATOM 639 O O . LYS A 1 80 ? 3.093 -12.446 8.121 1.00 76.19 80 LYS A O 1
ATOM 644 N N . ILE A 1 81 ? 1.687 -14.201 7.998 1.00 66.94 81 ILE A N 1
ATOM 645 C CA . ILE A 1 81 ? 2.492 -15.135 8.786 1.00 66.94 81 ILE A CA 1
ATOM 646 C C . ILE A 1 81 ? 3.558 -15.720 7.853 1.00 66.94 81 ILE A C 1
ATOM 648 O O . ILE A 1 81 ? 3.235 -16.311 6.827 1.00 66.94 81 ILE A O 1
ATOM 652 N N . ILE A 1 82 ? 4.836 -15.526 8.179 1.00 64.31 82 ILE A N 1
ATOM 653 C CA . ILE A 1 82 ? 5.939 -16.182 7.466 1.00 64.31 82 ILE A CA 1
ATOM 654 C C . ILE A 1 82 ? 6.231 -17.488 8.201 1.00 64.31 82 ILE A C 1
ATOM 656 O O . ILE A 1 82 ? 6.740 -17.461 9.324 1.00 64.31 82 ILE A O 1
ATOM 660 N N . GLU A 1 83 ? 5.920 -18.624 7.577 1.00 52.41 83 GLU A N 1
ATOM 661 C CA . GLU A 1 83 ? 6.343 -19.934 8.071 1.00 52.41 83 GLU A CA 1
ATOM 662 C C . GLU A 1 83 ? 7.872 -20.014 8.018 1.00 52.41 83 GLU A C 1
ATOM 664 O O . GLU A 1 83 ? 8.487 -20.085 6.955 1.00 52.41 83 GLU A O 1
ATOM 669 N N . LYS A 1 84 ? 8.518 -19.959 9.184 1.00 48.19 84 LYS A N 1
ATOM 670 C CA . LYS A 1 84 ? 9.955 -20.205 9.287 1.00 48.19 84 LYS A CA 1
ATOM 671 C C . LYS A 1 84 ? 10.164 -21.695 9.503 1.00 48.19 84 LYS A C 1
ATOM 673 O O . LYS A 1 84 ? 9.941 -22.195 10.603 1.00 48.19 84 LYS A O 1
ATOM 678 N N . SER A 1 85 ? 10.620 -22.398 8.468 1.00 53.03 85 SER A N 1
ATOM 679 C CA . SER A 1 85 ? 11.149 -23.752 8.630 1.00 53.03 85 SER A CA 1
ATOM 680 C C . SER A 1 85 ? 12.423 -23.667 9.472 1.00 53.03 85 SER A C 1
ATOM 682 O O . SER A 1 85 ? 13.460 -23.194 9.007 1.00 53.03 85 SER A O 1
ATOM 684 N N . VAL A 1 86 ? 12.338 -24.051 10.747 1.00 55.72 86 VAL A N 1
ATOM 685 C CA . VAL A 1 86 ? 13.523 -24.193 11.596 1.00 55.72 86 VAL A CA 1
ATOM 686 C C . VAL A 1 86 ? 14.186 -25.514 11.200 1.00 55.72 86 VAL A C 1
ATOM 688 O O . VAL A 1 86 ? 13.539 -26.559 11.313 1.00 55.72 86 VAL A O 1
ATOM 691 N N . PRO A 1 87 ? 15.440 -25.523 10.710 1.00 53.06 87 PRO A N 1
ATOM 692 C CA . PRO A 1 87 ? 16.123 -26.771 10.414 1.00 53.06 87 PRO A CA 1
ATOM 693 C C . PRO A 1 87 ? 16.272 -27.564 11.714 1.00 53.06 87 PRO A C 1
ATOM 695 O O . PRO A 1 87 ? 16.947 -27.143 12.650 1.00 53.06 87 PRO A O 1
ATOM 698 N N . ASN A 1 88 ? 15.594 -28.707 11.785 1.00 51.34 88 ASN A N 1
ATOM 699 C CA . ASN A 1 88 ? 15.627 -29.585 12.941 1.00 51.34 88 ASN A CA 1
ATOM 700 C C . ASN A 1 88 ? 16.972 -30.336 12.954 1.00 51.34 88 ASN A C 1
ATOM 702 O O . ASN A 1 88 ? 17.108 -31.387 12.332 1.00 51.34 88 ASN A O 1
ATOM 706 N N . VAL A 1 89 ? 17.984 -29.775 13.626 1.00 55.8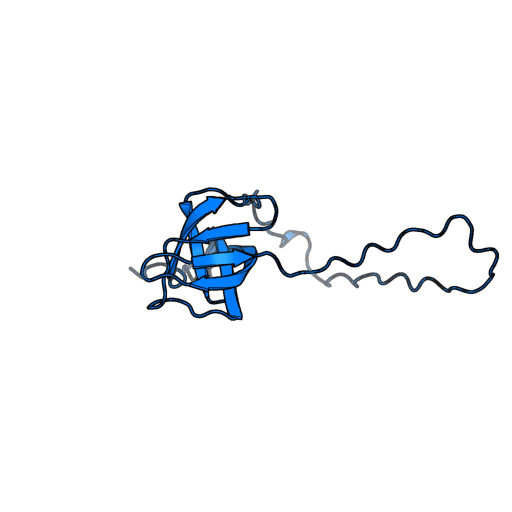8 89 VAL A N 1
ATOM 707 C CA . VAL A 1 89 ? 19.353 -30.336 13.730 1.00 55.88 89 VAL A CA 1
ATOM 708 C C . VAL A 1 89 ? 19.388 -31.652 14.545 1.00 55.88 89 VAL A C 1
ATOM 710 O O . VAL A 1 89 ? 20.432 -32.283 14.651 1.00 55.88 89 VAL A O 1
ATOM 713 N N . MET A 1 90 ? 18.251 -32.120 15.081 1.00 52.81 90 MET A N 1
ATOM 714 C CA . MET A 1 90 ? 18.140 -33.366 15.861 1.00 52.81 90 MET A CA 1
ATOM 715 C C . MET A 1 90 ? 17.090 -34.369 15.342 1.00 52.81 90 MET A C 1
ATOM 717 O O . MET A 1 90 ? 16.681 -35.265 16.078 1.00 52.81 90 MET A O 1
ATOM 721 N N . ALA A 1 91 ? 16.641 -3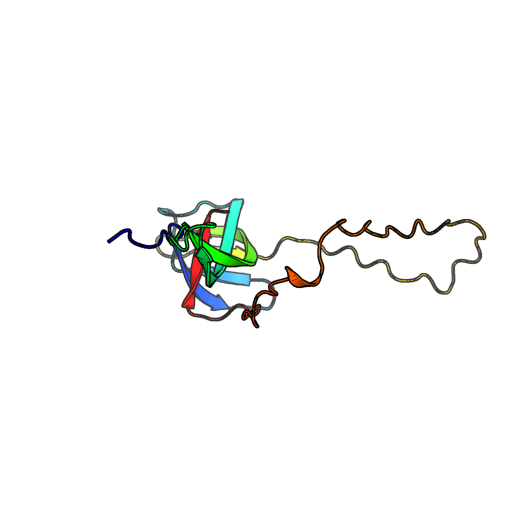4.278 14.087 1.00 54.06 91 ALA A N 1
ATOM 722 C CA . ALA A 1 91 ? 15.762 -35.309 13.527 1.00 54.06 91 ALA A CA 1
ATOM 723 C C . ALA A 1 91 ? 16.583 -36.526 13.047 1.00 54.06 91 ALA A C 1
ATOM 725 O O . ALA A 1 91 ? 17.057 -36.560 11.916 1.00 54.06 91 ALA A O 1
ATOM 726 N N . LEU A 1 92 ? 16.733 -37.543 13.901 1.00 50.53 92 LEU A N 1
ATOM 727 C CA . LEU A 1 92 ? 17.339 -38.854 13.590 1.00 50.53 92 LEU A CA 1
ATOM 728 C C . LEU A 1 92 ? 16.455 -39.741 12.676 1.00 50.53 92 LEU A C 1
ATOM 730 O O . LEU A 1 92 ? 16.418 -40.958 12.833 1.00 50.53 92 LEU A O 1
ATOM 734 N N . SER A 1 93 ? 15.705 -39.167 11.732 1.00 53.22 93 SER A N 1
ATOM 735 C CA . SER A 1 93 ? 14.798 -39.919 10.848 1.00 53.22 93 SER A CA 1
ATOM 736 C C . SER A 1 93 ? 15.231 -39.812 9.381 1.00 53.22 93 SER A C 1
ATOM 738 O O . SER A 1 93 ? 15.227 -38.710 8.827 1.00 53.22 93 SER A O 1
ATOM 740 N N . PRO A 1 94 ? 15.597 -40.931 8.725 1.00 53.03 94 PRO A N 1
ATOM 741 C CA . PRO A 1 94 ? 16.040 -40.943 7.341 1.00 53.03 94 PRO A CA 1
ATOM 742 C C . PRO A 1 94 ? 14.825 -41.112 6.423 1.00 53.03 94 PRO A C 1
ATOM 744 O O . PRO A 1 94 ? 14.443 -42.231 6.122 1.00 53.03 94 PRO A O 1
ATOM 747 N N . MET A 1 95 ? 14.178 -40.008 6.051 1.00 51.62 95 MET A N 1
ATOM 748 C CA . MET A 1 95 ? 13.348 -39.817 4.839 1.00 51.62 95 MET A CA 1
ATOM 749 C C . MET A 1 95 ? 12.386 -38.656 5.086 1.00 51.62 95 MET A C 1
ATOM 751 O O . MET A 1 95 ? 11.182 -38.821 5.258 1.00 51.62 95 MET A O 1
ATOM 755 N N . LEU A 1 96 ? 12.930 -37.446 5.097 1.00 52.66 96 LEU A N 1
ATOM 756 C CA . LEU A 1 96 ? 12.157 -36.290 4.675 1.00 52.66 96 LEU A CA 1
ATOM 757 C C . LEU A 1 96 ? 12.849 -35.808 3.407 1.00 52.66 96 LEU A C 1
ATOM 759 O O . LEU A 1 96 ? 13.833 -35.070 3.477 1.00 52.66 96 LEU A O 1
ATOM 763 N N . GLU A 1 97 ? 12.413 -36.328 2.258 1.00 55.53 97 GLU A N 1
ATOM 764 C CA . GLU A 1 97 ? 12.803 -35.788 0.959 1.00 55.53 97 GLU A CA 1
ATOM 765 C C . GLU A 1 97 ? 12.401 -34.314 0.964 1.00 55.53 97 GLU A C 1
ATOM 767 O O . GLU A 1 97 ? 11.227 -33.956 0.889 1.00 55.53 97 GLU A O 1
ATOM 772 N N . LYS A 1 98 ? 13.384 -33.437 1.175 1.00 58.31 98 LYS A N 1
ATOM 773 C CA . LYS A 1 98 ? 13.177 -32.004 1.036 1.00 58.31 98 LYS A CA 1
ATOM 774 C C . LYS A 1 98 ? 12.982 -31.755 -0.450 1.00 58.31 98 LYS A C 1
ATOM 776 O O . LYS A 1 98 ? 13.959 -31.704 -1.191 1.00 58.31 98 LYS A O 1
ATOM 781 N N . THR A 1 99 ? 11.735 -31.621 -0.881 1.00 62.31 99 THR A N 1
ATOM 782 C CA . THR A 1 99 ? 11.417 -31.120 -2.216 1.0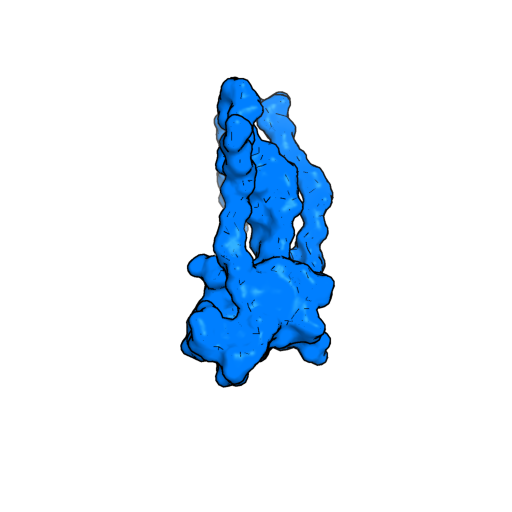0 62.31 99 THR A CA 1
ATOM 783 C C . THR A 1 99 ? 11.979 -29.707 -2.326 1.00 62.31 99 THR A C 1
ATOM 785 O O . THR A 1 99 ? 11.424 -28.761 -1.768 1.00 62.31 99 THR A O 1
ATOM 788 N N . ILE A 1 100 ? 13.123 -29.568 -2.994 1.00 69.06 100 ILE A N 1
ATOM 789 C CA . ILE A 1 100 ? 13.675 -28.266 -3.358 1.00 69.06 100 ILE A CA 1
ATOM 790 C C . ILE A 1 100 ? 12.818 -27.770 -4.521 1.00 69.06 100 ILE A C 1
ATOM 792 O O . ILE A 1 100 ? 12.858 -28.334 -5.611 1.00 69.06 100 ILE A O 1
ATOM 796 N N . GLN A 1 101 ? 11.984 -26.764 -4.267 1.00 71.50 101 GLN A N 1
ATOM 797 C CA . GLN A 1 101 ? 11.265 -26.071 -5.328 1.00 71.50 101 GLN A CA 1
ATOM 798 C C . GLN A 1 101 ? 12.227 -25.079 -5.980 1.00 71.50 101 GLN A C 1
ATOM 800 O O . GLN A 1 101 ? 12.607 -24.087 -5.361 1.00 71.50 101 GLN A O 1
ATOM 805 N N . GLU A 1 102 ? 12.638 -25.362 -7.212 1.00 75.94 102 GLU A N 1
ATOM 806 C CA . GLU A 1 102 ? 13.366 -24.416 -8.055 1.00 75.94 102 GLU A CA 1
ATOM 807 C C . GLU A 1 102 ? 12.422 -23.874 -9.134 1.00 75.94 102 GLU A C 1
ATOM 809 O O . GLU A 1 102 ? 11.634 -24.617 -9.724 1.00 75.94 102 GLU A O 1
ATOM 814 N N . HIS A 1 103 ? 12.468 -22.563 -9.371 1.00 77.62 103 HIS A N 1
ATOM 815 C CA . HIS A 1 103 ? 11.686 -21.928 -10.426 1.00 77.62 103 HIS A CA 1
ATOM 816 C C . HIS A 1 103 ? 12.413 -22.090 -11.764 1.00 77.62 103 HIS A C 1
ATOM 818 O O . HIS A 1 103 ? 13.562 -21.677 -11.897 1.00 77.62 103 HIS A O 1
ATOM 824 N N . GLN A 1 104 ? 11.738 -22.648 -12.770 1.00 88.56 104 GLN A N 1
ATOM 825 C CA . GLN A 1 104 ? 12.273 -22.695 -14.130 1.00 88.56 104 GLN A CA 1
ATOM 826 C C . GLN A 1 104 ? 12.388 -21.263 -14.701 1.00 88.56 104 GLN A C 1
ATOM 828 O O . GLN A 1 104 ? 11.397 -20.527 -14.657 1.00 88.56 104 GLN A O 1
ATOM 833 N N . PRO A 1 105 ? 13.555 -20.850 -15.237 1.00 90.44 105 PRO A N 1
ATOM 834 C CA . PRO A 1 105 ? 13.737 -19.511 -15.793 1.00 90.44 105 PRO A CA 1
ATOM 835 C C . PRO A 1 105 ? 12.959 -19.318 -17.101 1.00 90.44 105 PRO A C 1
ATOM 837 O O . PRO A 1 105 ? 12.630 -20.275 -17.807 1.00 90.44 105 PRO A O 1
ATOM 840 N N . LEU A 1 106 ? 12.690 -18.055 -17.442 1.00 89.81 106 LEU A N 1
ATOM 841 C CA . LEU A 1 106 ? 12.075 -17.687 -18.718 1.00 89.81 106 LEU A CA 1
ATOM 842 C C . LEU A 1 106 ? 13.068 -17.887 -19.875 1.00 89.81 106 LEU A C 1
ATOM 844 O O . LEU A 1 106 ? 14.251 -17.588 -19.740 1.00 89.81 106 LEU A O 1
ATOM 848 N N . HIS A 1 107 ? 12.579 -18.346 -21.029 1.00 95.12 107 HIS A N 1
ATOM 849 C CA . HIS A 1 107 ? 13.370 -18.450 -22.260 1.00 95.12 107 HIS A CA 1
ATOM 850 C C . HIS A 1 107 ? 13.331 -17.106 -23.003 1.00 95.12 107 HIS A C 1
ATOM 852 O O . HIS A 1 107 ? 12.454 -16.884 -23.837 1.00 95.12 107 HIS A O 1
ATOM 858 N N . ILE A 1 108 ? 14.242 -16.196 -22.661 1.00 95.00 108 ILE A N 1
ATOM 859 C CA . ILE A 1 108 ? 14.283 -14.819 -23.178 1.00 95.00 108 ILE A CA 1
ATOM 860 C C . ILE A 1 108 ? 15.664 -14.463 -23.733 1.00 95.00 108 ILE A C 1
ATOM 862 O O . ILE A 1 108 ? 16.650 -15.132 -23.432 1.00 95.00 108 ILE A O 1
ATOM 866 N N . ASN A 1 109 ? 15.732 -13.388 -24.518 1.00 94.19 109 ASN A N 1
ATOM 867 C CA . ASN A 1 109 ? 16.993 -12.750 -24.872 1.00 94.19 109 ASN A CA 1
ATOM 868 C C . ASN A 1 109 ? 17.503 -11.926 -23.678 1.00 94.19 109 ASN A C 1
ATOM 870 O O . ASN A 1 109 ? 16.828 -11.000 -23.229 1.00 94.19 109 ASN A O 1
ATOM 874 N N . GLU A 1 110 ? 18.684 -12.254 -23.157 1.00 94.00 110 GLU A N 1
ATOM 875 C CA . GLU A 1 110 ? 19.240 -11.578 -21.977 1.00 94.00 110 GLU A CA 1
ATOM 876 C C . GLU A 1 110 ? 19.565 -10.098 -22.230 1.00 94.00 110 GLU A C 1
ATOM 878 O O . GLU A 1 110 ? 19.490 -9.288 -21.308 1.00 94.00 110 GLU A O 1
ATOM 883 N N . GLU A 1 111 ? 19.858 -9.718 -23.477 1.00 94.06 111 GLU A N 1
ATOM 884 C CA . GLU A 1 111 ? 20.136 -8.326 -23.860 1.00 94.06 111 GLU A CA 1
ATOM 885 C C . GLU A 1 111 ? 18.908 -7.410 -23.710 1.00 94.06 111 GLU A C 1
ATOM 887 O O . GLU A 1 111 ? 19.045 -6.190 -23.617 1.00 94.06 111 GLU A O 1
ATOM 892 N N . GLU A 1 112 ? 17.706 -7.991 -23.652 1.00 91.38 112 GLU A N 1
ATOM 893 C CA . GLU A 1 112 ? 16.436 -7.275 -23.478 1.00 91.38 112 GLU A CA 1
ATOM 894 C C . GLU A 1 112 ? 16.044 -7.112 -22.001 1.00 91.38 112 GLU A C 1
ATOM 896 O O . GLU A 1 112 ? 15.019 -6.499 -21.685 1.00 91.38 112 GLU A O 1
ATOM 901 N N . ILE A 1 113 ? 16.851 -7.630 -21.068 1.00 90.25 113 ILE A N 1
ATOM 902 C CA . ILE A 1 113 ? 16.602 -7.466 -19.636 1.00 90.25 113 ILE A CA 1
ATOM 903 C C . ILE A 1 113 ? 16.825 -6.001 -19.254 1.00 90.25 113 ILE A C 1
ATOM 905 O O . ILE A 1 113 ? 17.951 -5.511 -19.174 1.00 90.25 113 ILE A O 1
ATOM 909 N N . TYR A 1 114 ? 15.729 -5.315 -18.935 1.00 85.19 114 TYR A N 1
ATOM 910 C CA . TYR A 1 114 ? 15.748 -3.970 -18.371 1.00 85.19 114 TYR A CA 1
ATOM 911 C C . TYR A 1 114 ? 15.405 -4.018 -16.874 1.00 85.19 114 TYR A C 1
ATOM 913 O O . TYR A 1 114 ? 14.224 -4.053 -16.510 1.00 85.19 114 TYR A O 1
ATOM 921 N N . PRO A 1 115 ? 16.406 -4.072 -15.975 1.00 83.88 115 PRO A N 1
ATOM 922 C CA . PRO A 1 115 ? 16.150 -4.179 -14.550 1.00 83.88 115 PRO A CA 1
ATOM 923 C C . PRO A 1 115 ? 15.541 -2.886 -14.012 1.00 83.88 115 PRO A C 1
ATOM 925 O O . PRO A 1 115 ? 15.986 -1.778 -14.316 1.00 83.88 115 PRO A O 1
ATOM 928 N N . ILE A 1 116 ? 14.548 -3.041 -13.141 1.00 78.44 116 ILE A N 1
ATOM 929 C CA . ILE A 1 116 ? 13.971 -1.920 -12.409 1.00 78.44 116 ILE A CA 1
ATOM 930 C C . ILE A 1 116 ? 15.064 -1.336 -11.506 1.00 78.44 116 ILE A C 1
ATOM 932 O O . ILE A 1 116 ? 15.648 -2.049 -10.686 1.00 78.44 116 ILE A O 1
ATOM 936 N N . LYS A 1 117 ? 15.362 -0.041 -11.670 1.00 78.12 117 LYS A N 1
ATOM 937 C CA . LYS A 1 117 ? 16.350 0.671 -10.840 1.00 78.12 117 LYS A CA 1
ATOM 938 C C . LYS A 1 117 ? 15.962 0.615 -9.363 1.00 78.12 117 LYS A C 1
ATOM 940 O O . LYS A 1 117 ? 14.820 0.326 -9.036 1.00 78.12 117 LYS A O 1
ATOM 945 N N . SER A 1 118 ? 16.907 0.905 -8.466 1.00 76.56 118 SER A N 1
ATOM 946 C CA . SER A 1 118 ? 16.705 0.824 -7.012 1.00 76.56 118 SER A CA 1
ATOM 947 C C . SER A 1 118 ? 15.403 1.503 -6.566 1.00 76.56 118 SER A C 1
ATOM 949 O O . SER A 1 118 ? 15.317 2.732 -6.535 1.00 76.56 118 SER A O 1
ATOM 951 N N . ILE A 1 119 ? 14.404 0.697 -6.217 1.00 85.94 119 ILE A N 1
ATOM 952 C CA . ILE A 1 119 ? 13.155 1.168 -5.628 1.00 85.94 119 ILE A CA 1
ATOM 953 C C . ILE A 1 119 ? 13.291 1.112 -4.114 1.00 85.94 119 ILE A C 1
ATOM 955 O O . ILE A 1 119 ? 13.787 0.136 -3.552 1.00 85.94 119 ILE A O 1
ATOM 959 N N . ASP A 1 120 ? 12.847 2.175 -3.453 1.00 90.81 120 ASP A N 1
ATOM 960 C CA . ASP A 1 120 ? 12.735 2.195 -2.005 1.00 90.81 120 ASP A CA 1
ATOM 961 C C . ASP A 1 120 ? 11.648 1.216 -1.545 1.00 90.81 120 ASP A C 1
ATOM 963 O O . ASP A 1 120 ? 10.460 1.402 -1.806 1.00 90.81 120 ASP A O 1
ATOM 967 N N . THR A 1 121 ? 12.080 0.161 -0.863 1.00 92.06 121 THR A N 1
ATOM 968 C CA . THR A 1 121 ? 11.217 -0.913 -0.363 1.00 92.06 121 THR A CA 1
ATOM 969 C C . THR A 1 121 ? 10.753 -0.683 1.074 1.00 92.06 121 THR A C 1
ATOM 971 O O . THR A 1 121 ? 9.900 -1.418 1.566 1.00 92.06 121 THR A O 1
ATOM 974 N N . LYS A 1 122 ? 11.309 0.311 1.781 1.00 95.88 122 LYS A N 1
ATOM 975 C CA . LYS A 1 122 ? 10.968 0.575 3.183 1.00 95.88 122 LYS A CA 1
ATOM 976 C C . LYS A 1 122 ? 9.744 1.476 3.268 1.00 95.88 122 LYS A C 1
ATOM 978 O O . LYS A 1 122 ? 9.634 2.437 2.516 1.00 95.88 122 LYS A O 1
ATOM 983 N N . ILE A 1 123 ? 8.851 1.185 4.208 1.00 97.31 123 ILE A N 1
ATOM 984 C CA . ILE A 1 123 ? 7.717 2.062 4.518 1.00 97.31 123 ILE A CA 1
ATOM 985 C C . ILE A 1 123 ? 8.228 3.303 5.258 1.00 97.31 123 ILE A C 1
ATOM 987 O O . ILE A 1 123 ? 8.950 3.173 6.251 1.00 97.31 123 ILE A O 1
ATOM 991 N N . HIS A 1 124 ? 7.804 4.484 4.814 1.00 98.06 124 HIS A N 1
ATOM 992 C CA . HIS A 1 124 ? 8.058 5.777 5.454 1.00 98.06 124 HIS A CA 1
ATOM 993 C C . HIS A 1 124 ? 6.751 6.518 5.744 1.00 98.06 124 HIS A C 1
ATOM 995 O O . HIS A 1 124 ? 5.715 6.275 5.126 1.00 98.06 124 HIS A O 1
ATOM 1001 N N . ILE A 1 125 ? 6.811 7.472 6.675 1.00 98.25 125 ILE A N 1
ATOM 1002 C CA . ILE A 1 125 ? 5.735 8.455 6.856 1.00 98.25 125 ILE A CA 1
ATOM 1003 C C . ILE A 1 125 ? 5.598 9.265 5.559 1.00 98.25 125 ILE A C 1
ATOM 1005 O O . ILE A 1 125 ? 6.594 9.729 5.007 1.00 98.25 125 ILE A O 1
ATOM 1009 N N . GLY A 1 126 ? 4.364 9.436 5.093 1.00 97.94 126 GLY A N 1
ATOM 1010 C CA . GLY A 1 126 ? 4.016 10.100 3.839 1.00 97.94 126 GLY A CA 1
ATOM 1011 C C . GLY A 1 126 ? 3.854 9.157 2.647 1.00 97.94 126 GLY A C 1
ATOM 1012 O O . GLY A 1 126 ? 3.414 9.613 1.593 1.00 97.94 126 GLY A O 1
ATOM 1013 N N . ASP A 1 127 ? 4.160 7.862 2.789 1.00 98.25 127 ASP A N 1
ATOM 1014 C CA . ASP A 1 127 ? 3.951 6.911 1.695 1.00 98.25 127 ASP A CA 1
ATOM 1015 C C . ASP A 1 127 ? 2.462 6.815 1.327 1.00 98.25 127 ASP A C 1
ATOM 1017 O O . ASP A 1 127 ? 1.614 6.719 2.223 1.00 98.25 127 ASP A O 1
ATOM 1021 N N . PRO A 1 128 ? 2.122 6.813 0.026 1.00 97.81 128 PRO A N 1
ATOM 1022 C CA . PRO A 1 128 ? 0.744 6.767 -0.422 1.00 97.81 128 PRO A CA 1
ATOM 1023 C C . PRO A 1 128 ? 0.127 5.381 -0.216 1.00 97.81 128 PRO A C 1
ATOM 1025 O O . PRO A 1 128 ? 0.782 4.339 -0.318 1.00 97.81 128 PRO A O 1
ATOM 1028 N N . VAL A 1 129 ? -1.182 5.390 0.021 1.00 97.81 129 VAL A N 1
ATOM 1029 C CA . VAL A 1 129 ? -1.989 4.203 0.299 1.00 97.81 129 VAL A CA 1
ATOM 1030 C C . VAL A 1 129 ? -3.104 4.085 -0.732 1.00 97.81 129 VAL A C 1
ATOM 1032 O O . VAL A 1 129 ? -3.717 5.084 -1.120 1.00 97.81 129 VAL A O 1
ATOM 1035 N N . LYS A 1 130 ? -3.392 2.857 -1.165 1.00 97.12 130 LYS A N 1
ATOM 1036 C CA . LYS A 1 130 ? -4.559 2.506 -1.989 1.00 97.12 130 LYS A CA 1
ATOM 1037 C C . LYS A 1 130 ? -5.225 1.231 -1.465 1.00 97.12 130 LYS A C 1
ATOM 1039 O O . LYS A 1 130 ? -4.610 0.483 -0.710 1.00 97.12 130 LYS A O 1
ATOM 1044 N N . LEU A 1 131 ? -6.458 0.968 -1.895 1.00 95.94 131 LEU A N 1
ATOM 1045 C CA . LEU A 1 131 ? -7.075 -0.349 -1.710 1.00 95.94 131 LEU A CA 1
ATOM 1046 C C . LEU A 1 131 ? -6.331 -1.389 -2.568 1.00 95.94 131 LEU A C 1
ATOM 1048 O O . LEU A 1 131 ? -5.842 -1.052 -3.662 1.00 95.94 131 LEU A O 1
ATOM 1052 N N . ALA A 1 132 ? -6.196 -2.603 -2.030 1.00 90.19 132 ALA A N 1
ATOM 1053 C CA . ALA A 1 132 ? -5.590 -3.736 -2.728 1.00 90.19 132 ALA A CA 1
ATOM 1054 C C . ALA A 1 132 ? -6.399 -4.132 -3.969 1.00 90.19 132 ALA A C 1
ATOM 1056 O O . ALA A 1 132 ? -7.648 -4.155 -3.885 1.00 90.19 132 ALA A O 1
#

Secondary structure (DSSP, 8-state):
--PPB-----EEEEEE-SSSEEEES--TTT--TT-EEEEEEEEEEEE-TTS-EEEEEEEEEEEEEEEEE-SS-EEEE-----------TT---S--------PPPP---GGG--PPP----S--TT-EEEE-

Radius of gyration: 20.35 Å; Cα contacts (8 Å, |Δi|>4): 2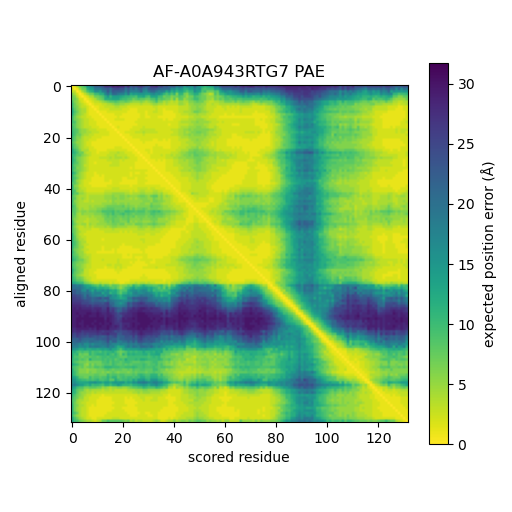24; chains: 1; bounding box: 36×56×46 Å